Protein AF-A0A8T6XYU6-F1 (afdb_monomer_lite)

Sequence (104 aa):
VINYAGNFIADGKVTMNFFHKPNYIGVLTEDNIGFANKVAEMMTGADLETEYTEIIRTYVWEKVILNAALAPLSALTGMTMKEVTTFEDTTEMMKELLHEGITV

Radius of gyration: 16.72 Å; chains: 1; bounding box: 33×34×42 Å

Secondary structure (DSSP, 8-state):
---EEEEEEETTEEEEEEE-SPEEE--SSGGGHHHHHHHHHHHHHTT--EEE-TTHHHHHHHHHHHHHHHHHHHHHH---HHHHTTSHHHHHHHHHHHHHHHH-

Structure (mmCIF, N/CA/C/O backbone):
data_AF-A0A8T6XYU6-F1
#
_entry.id   AF-A0A8T6XYU6-F1
#
loop_
_atom_site.group_PDB
_atom_site.id
_atom_site.type_symbol
_atom_site.label_atom_id
_atom_site.label_alt_id
_atom_site.label_comp_id
_atom_site.label_asym_id
_atom_site.label_entity_id
_atom_site.label_seq_id
_atom_site.pdbx_PDB_ins_code
_atom_site.Cartn_x
_atom_site.Cartn_y
_atom_site.Cartn_z
_atom_site.occupancy
_atom_site.B_iso_or_equiv
_atom_site.auth_seq_id
_atom_site.auth_comp_id
_atom_site.auth_asym_id
_atom_site.auth_atom_id
_atom_site.pdbx_PDB_model_num
ATOM 1 N N . VAL A 1 1 ? -4.012 -0.954 5.213 1.00 93.25 1 VAL A N 1
ATOM 2 C CA . VAL A 1 1 ? -3.086 -0.539 4.142 1.00 93.25 1 VAL A CA 1
ATOM 3 C C . VAL A 1 1 ? -1.679 -0.892 4.565 1.00 93.25 1 VAL A C 1
ATOM 5 O O . VAL A 1 1 ? -1.196 -0.375 5.563 1.00 93.25 1 VAL A O 1
ATOM 8 N N . ILE A 1 2 ? -1.073 -1.826 3.838 1.00 91.94 2 ILE A N 1
ATOM 9 C CA . ILE A 1 2 ? 0.293 -2.294 4.080 1.00 91.94 2 ILE A CA 1
ATOM 10 C C . ILE A 1 2 ? 1.271 -1.361 3.368 1.00 91.94 2 ILE A C 1
ATOM 12 O O . ILE A 1 2 ? 1.054 -1.044 2.197 1.00 91.94 2 ILE A O 1
ATOM 16 N N . ASN A 1 3 ? 2.346 -0.965 4.036 1.00 92.75 3 ASN A N 1
ATOM 17 C CA . ASN A 1 3 ? 3.380 -0.081 3.510 1.00 92.75 3 ASN A CA 1
ATOM 18 C C . ASN A 1 3 ? 4.791 -0.681 3.654 1.00 92.75 3 ASN A C 1
ATOM 20 O O . ASN A 1 3 ? 5.774 -0.011 3.952 1.00 92.75 3 ASN A O 1
ATOM 24 N N . TYR A 1 4 ? 4.893 -1.987 3.424 1.00 92.56 4 TYR A N 1
ATOM 25 C CA . TYR A 1 4 ? 6.151 -2.699 3.237 1.00 92.56 4 TYR A CA 1
ATOM 26 C C . TYR A 1 4 ? 6.073 -3.559 1.977 1.00 92.56 4 TYR A C 1
ATOM 28 O O . TYR A 1 4 ? 4.983 -3.854 1.476 1.00 92.56 4 TYR A O 1
ATOM 36 N N . ALA A 1 5 ? 7.229 -3.998 1.491 1.00 90.94 5 ALA A N 1
ATOM 37 C CA . ALA A 1 5 ? 7.309 -5.054 0.492 1.00 90.94 5 ALA A CA 1
ATOM 38 C C . ALA A 1 5 ? 8.344 -6.092 0.904 1.00 90.94 5 ALA A C 1
ATOM 40 O O . ALA A 1 5 ? 9.407 -5.759 1.430 1.00 90.94 5 ALA A O 1
ATOM 41 N N . GLY A 1 6 ? 8.045 -7.350 0.604 1.00 91.62 6 GLY A N 1
ATOM 42 C CA . GLY A 1 6 ? 8.982 -8.449 0.748 1.00 91.62 6 GLY A CA 1
ATOM 43 C C . GLY A 1 6 ? 8.821 -9.452 -0.381 1.00 91.62 6 GLY A C 1
ATOM 44 O O . GLY A 1 6 ? 7.761 -9.535 -0.996 1.00 91.62 6 GLY A O 1
ATOM 45 N N . ASN A 1 7 ? 9.891 -10.190 -0.657 1.00 92.12 7 ASN A N 1
ATOM 46 C CA . ASN A 1 7 ? 9.936 -11.218 -1.690 1.00 92.12 7 ASN A CA 1
ATOM 47 C C . ASN A 1 7 ? 10.465 -12.527 -1.105 1.00 92.12 7 ASN A C 1
ATOM 49 O O . ASN A 1 7 ? 11.331 -12.520 -0.226 1.00 92.12 7 ASN A O 1
ATOM 53 N N . PHE A 1 8 ? 10.000 -13.651 -1.645 1.00 95.06 8 PHE A N 1
ATOM 54 C CA . PHE A 1 8 ? 10.648 -14.942 -1.436 1.00 95.06 8 PHE A CA 1
ATOM 55 C C . PHE A 1 8 ? 11.908 -15.019 -2.300 1.00 95.06 8 PHE A C 1
ATOM 57 O O . PHE A 1 8 ? 11.859 -14.745 -3.497 1.00 95.06 8 PHE A O 1
ATOM 64 N N . ILE A 1 9 ? 13.032 -15.386 -1.690 1.00 95.12 9 ILE A N 1
ATOM 65 C CA . ILE A 1 9 ? 14.298 -15.633 -2.394 1.00 95.12 9 ILE A CA 1
ATOM 66 C C . ILE A 1 9 ? 14.458 -17.133 -2.667 1.00 95.12 9 ILE A C 1
ATOM 68 O O . ILE A 1 9 ? 14.932 -17.528 -3.727 1.00 95.12 9 ILE A O 1
ATOM 72 N N . ALA A 1 10 ? 14.089 -17.964 -1.692 1.00 95.12 10 ALA A N 1
ATOM 73 C CA . ALA A 1 10 ? 14.117 -19.422 -1.755 1.00 95.12 10 ALA A CA 1
ATOM 74 C C . ALA A 1 10 ? 13.201 -19.992 -0.660 1.00 95.12 10 ALA A C 1
ATOM 76 O O . ALA A 1 10 ? 12.653 -19.238 0.149 1.00 95.12 10 ALA A O 1
ATOM 77 N N . ASP A 1 11 ? 13.085 -21.315 -0.584 1.00 95.00 11 ASP A N 1
ATOM 78 C CA . ASP A 1 11 ? 12.311 -21.991 0.458 1.00 95.00 11 ASP A CA 1
ATOM 79 C C . ASP A 1 11 ? 12.766 -21.559 1.858 1.00 95.00 11 ASP A C 1
ATOM 81 O O . ASP A 1 11 ? 13.936 -21.680 2.232 1.00 95.00 11 ASP A O 1
ATOM 85 N N . GLY A 1 12 ? 11.833 -20.988 2.622 1.00 94.56 12 GLY A N 1
ATOM 86 C CA . GLY A 1 12 ? 12.092 -20.460 3.963 1.00 94.56 12 GLY A CA 1
ATOM 87 C C . GLY A 1 12 ? 12.967 -19.200 4.018 1.00 94.56 12 GLY A C 1
ATOM 88 O O . GLY A 1 12 ? 13.304 -18.759 5.115 1.00 94.56 12 GLY A O 1
ATOM 89 N N . LYS A 1 13 ? 13.336 -18.600 2.878 1.00 95.94 13 LYS A N 1
ATOM 90 C CA . LYS A 1 13 ? 14.133 -17.364 2.812 1.00 95.94 13 LYS A CA 1
ATOM 91 C C . LYS A 1 13 ? 13.320 -16.233 2.204 1.00 95.94 13 LYS A C 1
ATOM 93 O O . LYS A 1 13 ? 12.992 -16.255 1.018 1.00 95.94 13 LYS A O 1
ATOM 98 N N . VAL A 1 14 ? 13.064 -15.213 3.012 1.00 95.44 14 VAL A N 1
ATOM 99 C CA . VAL A 1 14 ? 12.391 -13.980 2.601 1.00 95.44 14 VAL A CA 1
ATOM 100 C C . VAL A 1 14 ? 13.335 -12.796 2.738 1.00 95.44 14 VAL A C 1
ATOM 102 O O . VAL A 1 14 ? 14.200 -12.778 3.612 1.00 95.44 14 VAL A O 1
ATOM 105 N N . THR A 1 15 ? 13.159 -11.802 1.878 1.00 94.81 15 THR A N 1
ATOM 106 C CA . THR A 1 15 ? 13.758 -10.478 2.043 1.00 94.81 15 THR A CA 1
ATOM 107 C C . THR A 1 15 ? 12.667 -9.449 2.236 1.00 94.81 15 THR A C 1
ATOM 109 O O . THR A 1 15 ? 11.612 -9.528 1.607 1.00 94.81 15 THR A O 1
ATOM 112 N N . MET A 1 16 ? 12.935 -8.476 3.094 1.00 91.06 16 MET A N 1
ATOM 113 C CA . MET A 1 16 ? 12.118 -7.289 3.271 1.00 91.06 16 MET A CA 1
ATOM 114 C C . MET A 1 16 ? 12.798 -6.166 2.496 1.00 91.06 16 MET A C 1
ATOM 116 O O . MET A 1 16 ? 13.870 -5.705 2.875 1.00 91.06 16 MET A O 1
ATOM 120 N N . ASN A 1 17 ? 12.210 -5.776 1.369 1.00 90.12 17 ASN A N 1
ATOM 121 C CA . ASN A 1 17 ? 12.816 -4.795 0.470 1.00 90.12 17 ASN A CA 1
ATOM 122 C C . ASN A 1 17 ? 12.775 -3.394 1.077 1.00 90.12 17 ASN A C 1
ATOM 124 O O . ASN A 1 17 ? 13.722 -2.628 0.938 1.00 90.12 17 ASN A O 1
ATOM 128 N N . PHE A 1 18 ? 11.655 -3.056 1.716 1.00 90.88 18 PHE A N 1
ATOM 129 C CA . PHE A 1 18 ? 11.458 -1.782 2.391 1.00 90.88 18 PHE A CA 1
ATOM 130 C C . PHE A 1 18 ? 10.312 -1.876 3.395 1.00 90.88 18 PHE A C 1
ATOM 132 O O . PHE A 1 18 ? 9.439 -2.743 3.286 1.00 90.88 18 PHE A O 1
ATOM 139 N N . PHE A 1 19 ? 10.288 -0.916 4.316 1.00 93.06 19 PHE A N 1
ATOM 140 C CA . PHE A 1 19 ? 9.137 -0.602 5.150 1.00 93.06 19 PHE A CA 1
ATOM 141 C C . PHE A 1 19 ? 9.068 0.894 5.394 1.00 93.06 19 PHE A C 1
ATOM 143 O O . PHE A 1 19 ? 9.986 1.487 5.958 1.00 93.06 19 PHE A O 1
ATOM 150 N N . HIS A 1 20 ? 7.979 1.494 4.935 1.00 93.06 20 HIS A N 1
ATOM 151 C CA . HIS A 1 20 ? 7.678 2.900 5.128 1.00 93.06 20 HIS A CA 1
ATOM 152 C C . HIS A 1 20 ? 6.586 2.992 6.186 1.00 93.06 20 HIS A C 1
ATOM 154 O O . HIS A 1 20 ? 5.431 2.654 5.949 1.00 93.06 20 HIS A O 1
ATOM 160 N N . LYS A 1 21 ? 6.972 3.390 7.391 1.00 92.94 21 LYS A N 1
ATOM 161 C CA . LYS A 1 21 ? 6.048 3.506 8.516 1.00 92.94 21 LYS A CA 1
ATOM 162 C C . LYS A 1 21 ? 5.106 4.712 8.342 1.00 92.94 21 LYS A C 1
ATOM 164 O O . LYS A 1 21 ? 5.535 5.704 7.747 1.00 92.94 21 LYS A O 1
ATOM 169 N N . PRO A 1 22 ? 3.879 4.657 8.889 1.00 96.19 22 PRO A N 1
ATOM 170 C CA . PRO A 1 22 ? 3.221 3.481 9.468 1.00 96.19 22 PRO A CA 1
ATOM 171 C C . PRO A 1 22 ? 2.418 2.682 8.415 1.00 96.19 22 PRO A C 1
ATOM 173 O O . PRO A 1 22 ? 2.155 3.140 7.299 1.00 96.19 22 PRO A O 1
ATOM 176 N N . ASN A 1 23 ? 1.993 1.467 8.774 1.00 97.12 23 ASN A N 1
ATOM 177 C CA . ASN A 1 23 ? 0.828 0.828 8.156 1.00 97.12 23 ASN A CA 1
ATOM 178 C C . ASN A 1 23 ? -0.455 1.448 8.730 1.00 97.12 23 ASN A C 1
ATOM 180 O O . ASN A 1 23 ? -0.470 1.912 9.866 1.00 97.12 23 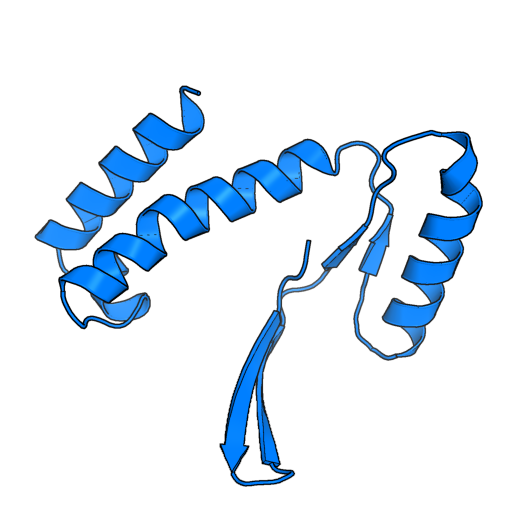ASN A O 1
ATOM 184 N N . TYR A 1 24 ? -1.568 1.355 8.004 1.00 97.88 24 TYR A N 1
ATOM 185 C CA . TYR A 1 24 ? -2.860 1.848 8.497 1.00 97.88 24 TYR A CA 1
ATOM 186 C C . TYR A 1 24 ? -3.897 0.737 8.609 1.00 97.88 24 TYR A C 1
ATOM 188 O O . TYR A 1 24 ? -4.031 -0.089 7.702 1.00 97.88 24 TYR A O 1
ATOM 196 N N . ILE A 1 25 ? -4.690 0.743 9.671 1.00 97.69 25 ILE A N 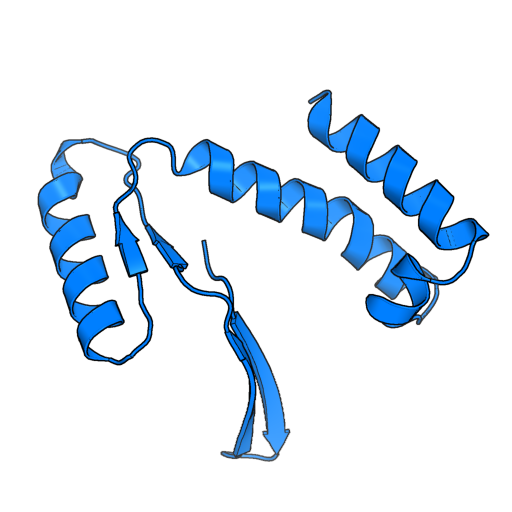1
ATOM 197 C CA . ILE A 1 25 ? -5.892 -0.079 9.814 1.00 97.69 25 ILE A CA 1
ATOM 198 C C . ILE A 1 25 ? -7.092 0.829 10.069 1.00 97.69 25 ILE A C 1
ATOM 200 O O . ILE A 1 25 ? -6.978 1.868 10.702 1.00 97.69 25 ILE A O 1
ATOM 204 N N . GLY A 1 26 ? -8.259 0.450 9.576 1.00 96.94 26 GLY A N 1
ATOM 205 C CA . GLY A 1 26 ? -9.504 1.120 9.923 1.00 96.94 26 GLY A CA 1
ATOM 206 C C . GLY A 1 26 ? -10.648 0.134 9.906 1.00 96.94 26 GLY A C 1
ATOM 207 O O . GLY A 1 26 ? -10.452 -1.060 9.666 1.00 96.94 26 GLY A O 1
ATOM 208 N N . VAL A 1 27 ? -11.843 0.636 10.175 1.00 96.94 27 VAL A N 1
ATOM 209 C CA . VAL A 1 27 ? -13.033 -0.192 10.355 1.00 96.94 27 VAL A CA 1
ATOM 210 C C . VAL A 1 27 ? -14.070 0.086 9.278 1.00 96.94 27 VAL A C 1
ATOM 212 O O . VAL A 1 27 ? -14.153 1.184 8.735 1.00 96.94 27 VAL A O 1
ATOM 215 N N . LEU A 1 28 ? -14.877 -0.929 8.967 1.00 92.56 28 LEU A N 1
ATOM 216 C CA . LEU A 1 28 ? -16.063 -0.764 8.123 1.00 92.56 28 LEU A CA 1
ATOM 217 C C . LEU A 1 28 ? -17.291 -0.340 8.940 1.00 92.56 28 LEU A C 1
ATOM 219 O O . LEU A 1 28 ? -18.182 0.304 8.394 1.00 92.56 28 LEU A O 1
ATOM 223 N N . THR A 1 29 ? -17.317 -0.691 10.229 1.00 94.25 29 THR A N 1
ATOM 224 C CA . THR A 1 29 ? -18.357 -0.328 11.198 1.00 94.25 29 THR A CA 1
ATOM 225 C C . THR A 1 29 ? -17.714 0.113 12.512 1.00 94.25 29 THR A C 1
ATOM 227 O O . THR A 1 29 ? -16.714 -0.466 12.944 1.00 94.25 29 THR A O 1
ATOM 230 N N . GLU A 1 30 ? -18.286 1.129 13.154 1.00 93.06 30 GLU A N 1
ATOM 231 C CA . GLU A 1 30 ? -17.713 1.764 14.352 1.00 93.06 30 GLU A CA 1
ATOM 232 C C . GLU A 1 30 ? -17.619 0.820 15.563 1.00 93.06 30 GLU A C 1
ATOM 234 O O . GLU A 1 30 ? -16.693 0.934 16.365 1.00 93.06 30 GLU A O 1
ATOM 239 N N . ASP A 1 31 ? -18.481 -0.199 15.644 1.00 96.31 31 ASP A N 1
ATOM 240 C CA . ASP A 1 31 ? -18.447 -1.221 16.705 1.00 96.31 31 ASP A CA 1
ATOM 241 C C . ASP A 1 31 ? -17.090 -1.944 16.811 1.00 96.31 31 ASP A C 1
ATOM 243 O O . ASP A 1 31 ? -16.741 -2.503 17.852 1.00 96.31 31 ASP A O 1
ATOM 247 N N . ASN A 1 32 ? -16.294 -1.925 15.738 1.00 96.62 32 ASN A N 1
ATOM 248 C CA . ASN A 1 32 ? -15.008 -2.610 15.665 1.00 96.62 32 ASN A CA 1
ATOM 249 C C . ASN A 1 32 ? -13.800 -1.725 16.012 1.00 96.62 32 ASN A C 1
ATOM 251 O O . ASN A 1 32 ? -12.671 -2.221 15.968 1.00 96.62 32 ASN A O 1
ATOM 255 N N . ILE A 1 33 ? -13.984 -0.448 16.375 1.00 97.19 33 ILE A N 1
ATOM 256 C CA . ILE A 1 33 ? -12.865 0.476 16.660 1.00 97.19 33 ILE A CA 1
ATOM 257 C C . ILE A 1 33 ? -11.966 -0.073 17.774 1.00 97.19 33 ILE A C 1
ATOM 259 O O . ILE A 1 33 ? -10.739 -0.079 17.650 1.00 97.19 33 ILE A O 1
ATOM 263 N N . GLY A 1 34 ? -12.561 -0.602 18.847 1.00 97.75 34 GLY A N 1
ATOM 264 C CA . GLY A 1 34 ? -11.801 -1.190 19.953 1.00 97.75 34 GLY A CA 1
ATOM 265 C C . GLY A 1 34 ? -10.973 -2.410 19.535 1.00 97.75 34 GLY A C 1
ATOM 266 O O . GLY A 1 34 ? -9.876 -2.619 20.048 1.00 97.75 34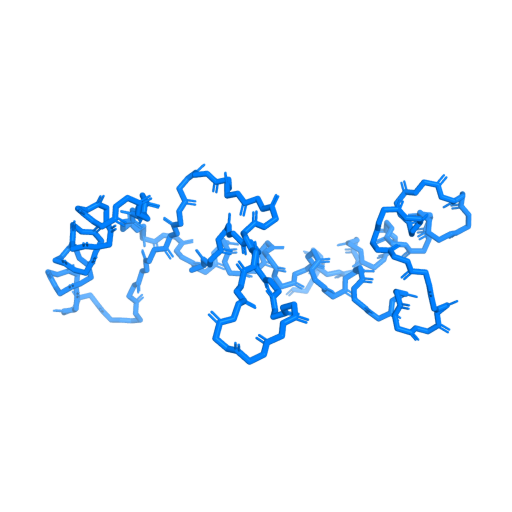 GLY A O 1
ATOM 267 N N . PHE A 1 35 ? -11.463 -3.206 18.582 1.00 97.50 35 PHE A N 1
ATOM 268 C CA . PHE A 1 35 ? -10.714 -4.338 18.039 1.00 97.50 35 PHE A CA 1
ATOM 269 C C . PHE A 1 35 ? -9.586 -3.876 17.107 1.00 97.50 35 PHE A C 1
ATOM 271 O O . PHE A 1 35 ? -8.466 -4.370 17.220 1.00 97.50 35 PHE A O 1
ATOM 278 N N . ALA A 1 36 ? -9.841 -2.888 16.245 1.00 98.00 36 ALA A N 1
ATOM 279 C CA . ALA A 1 36 ? -8.832 -2.344 15.337 1.00 98.00 36 ALA A CA 1
ATOM 280 C C . ALA A 1 36 ? -7.635 -1.732 16.083 1.00 98.00 36 ALA A C 1
ATOM 282 O O . ALA A 1 36 ? -6.495 -1.978 15.693 1.00 98.00 36 ALA A O 1
ATOM 283 N N . ASN A 1 37 ? -7.874 -1.016 17.188 1.00 98.25 37 ASN A N 1
ATOM 284 C CA . ASN A 1 37 ? -6.799 -0.486 18.034 1.00 98.25 37 ASN A CA 1
ATOM 285 C C . ASN A 1 37 ? -5.940 -1.601 18.652 1.00 98.25 37 ASN A C 1
ATOM 287 O O . ASN A 1 37 ? -4.718 -1.539 18.581 1.00 98.25 37 ASN A O 1
ATOM 291 N N . LYS A 1 38 ? -6.557 -2.676 19.162 1.00 98.38 38 LYS A N 1
ATOM 292 C CA . LYS A 1 38 ? -5.813 -3.836 19.691 1.00 98.38 38 LYS A CA 1
ATOM 293 C C . LYS A 1 38 ? -4.944 -4.507 18.626 1.00 98.38 38 LYS A C 1
ATOM 295 O O . LYS A 1 38 ? -3.837 -4.950 18.919 1.00 98.38 38 LYS A O 1
ATOM 300 N N . VAL A 1 39 ? -5.438 -4.595 17.389 1.00 98.00 39 VAL A N 1
ATOM 301 C CA . VAL A 1 39 ? -4.651 -5.116 16.262 1.00 98.00 39 VAL A CA 1
ATOM 302 C C . VAL A 1 39 ? -3.489 -4.175 15.937 1.00 98.00 39 VAL A C 1
ATOM 304 O O . VAL A 1 39 ? -2.369 -4.647 15.767 1.00 98.00 39 VAL A O 1
ATOM 307 N N . ALA A 1 40 ? -3.722 -2.862 15.896 1.00 98.19 40 ALA A N 1
ATOM 308 C CA . ALA A 1 40 ? -2.677 -1.865 15.662 1.00 98.19 40 ALA A CA 1
ATOM 309 C C . ALA A 1 40 ? -1.557 -1.937 16.720 1.00 98.19 40 ALA A C 1
ATOM 311 O O . ALA A 1 40 ? -0.376 -1.966 16.368 1.00 98.19 40 ALA A O 1
ATOM 312 N N . GLU A 1 41 ? -1.922 -2.065 17.998 1.00 98.44 41 GLU A N 1
ATOM 313 C CA . GLU A 1 41 ? -0.984 -2.264 19.110 1.00 98.44 41 GLU A CA 1
ATOM 314 C C . GLU A 1 41 ? -0.183 -3.563 18.963 1.00 98.44 41 GLU A C 1
ATOM 316 O O . GLU A 1 41 ? 1.040 -3.548 19.095 1.00 98.44 41 GLU A O 1
ATOM 321 N N . MET A 1 42 ? -0.847 -4.680 18.644 1.00 98.44 42 MET A N 1
ATOM 322 C CA . MET A 1 42 ? -0.184 -5.974 18.452 1.00 98.44 42 MET A CA 1
ATOM 323 C C . MET A 1 42 ? 0.841 -5.927 17.315 1.00 98.44 42 MET A C 1
ATOM 325 O O . MET A 1 42 ? 1.959 -6.414 17.473 1.00 98.44 42 MET A O 1
ATOM 329 N N . MET A 1 43 ? 0.472 -5.331 16.180 1.00 97.81 43 MET A N 1
ATOM 330 C CA . MET A 1 43 ? 1.354 -5.205 15.018 1.00 97.81 43 MET A CA 1
ATOM 331 C C . MET A 1 43 ? 2.536 -4.280 15.319 1.00 97.81 43 MET A C 1
ATOM 333 O O . MET A 1 43 ? 3.678 -4.626 15.020 1.00 97.81 43 MET A O 1
ATOM 337 N N . THR A 1 44 ? 2.281 -3.150 15.982 1.00 97.94 44 THR A N 1
ATOM 338 C CA . THR A 1 44 ? 3.332 -2.218 16.411 1.00 97.94 44 THR A CA 1
ATOM 339 C C . THR A 1 44 ? 4.287 -2.867 17.412 1.00 97.94 44 THR A C 1
ATOM 341 O O . THR A 1 44 ? 5.496 -2.691 17.295 1.00 97.94 44 THR A O 1
ATOM 344 N N . GLY A 1 45 ? 3.777 -3.684 18.340 1.00 98.06 45 GLY A N 1
ATOM 345 C CA . GLY A 1 45 ? 4.593 -4.475 19.267 1.00 98.06 45 GLY A CA 1
ATOM 346 C C . GLY A 1 45 ? 5.436 -5.566 18.594 1.00 98.06 45 GLY A C 1
ATOM 347 O O . GLY A 1 45 ? 6.384 -6.056 19.199 1.00 98.06 45 GLY A O 1
ATOM 348 N N . ALA A 1 46 ? 5.118 -5.925 17.348 1.00 96.38 46 ALA A N 1
ATOM 349 C CA . ALA A 1 46 ? 5.897 -6.823 16.497 1.00 96.38 46 ALA A CA 1
ATOM 350 C C . ALA A 1 46 ? 6.778 -6.066 15.478 1.00 96.38 46 ALA A C 1
ATOM 352 O O . ALA A 1 46 ? 7.121 -6.618 14.433 1.00 96.38 46 ALA A O 1
ATOM 353 N N . ASP A 1 47 ? 7.100 -4.796 15.748 1.00 94.88 47 ASP A N 1
ATOM 354 C CA . ASP A 1 47 ? 7.892 -3.892 14.897 1.00 94.88 47 ASP A CA 1
ATOM 355 C C . ASP A 1 47 ? 7.272 -3.558 13.526 1.00 94.88 47 ASP A C 1
ATOM 357 O O . ASP A 1 47 ? 7.899 -2.912 12.680 1.00 94.88 47 ASP A O 1
ATOM 361 N N . LEU A 1 48 ? 6.001 -3.905 13.318 1.00 95.44 48 LEU A N 1
ATOM 362 C CA . LEU A 1 48 ? 5.196 -3.482 12.176 1.00 95.44 48 LEU A CA 1
ATOM 363 C C . LEU A 1 48 ? 4.324 -2.301 12.591 1.00 95.44 48 LEU A C 1
ATOM 365 O O . LEU A 1 48 ? 3.109 -2.441 12.706 1.00 95.44 48 LEU A O 1
ATOM 369 N N . GLU A 1 49 ? 4.953 -1.145 12.820 1.00 98.00 49 GLU A N 1
ATOM 370 C CA . GLU A 1 49 ? 4.277 0.108 13.192 1.00 98.00 49 GLU A CA 1
ATOM 371 C C . GLU A 1 49 ? 2.991 0.299 12.383 1.00 98.00 49 GLU A C 1
ATOM 373 O O . GLU A 1 49 ? 3.012 0.362 11.149 1.00 98.00 49 GLU A O 1
ATOM 378 N N . THR A 1 50 ? 1.867 0.267 13.091 1.00 98.31 50 THR A N 1
ATOM 379 C CA . THR A 1 50 ? 0.525 0.241 12.521 1.00 98.31 50 THR A CA 1
ATOM 380 C C . THR A 1 50 ? -0.370 1.141 13.346 1.00 98.31 50 THR A C 1
ATOM 382 O O . THR A 1 50 ? -0.416 1.016 14.566 1.00 98.31 50 THR A O 1
ATOM 385 N N . GLU A 1 51 ? -1.128 1.998 12.675 1.00 98.00 51 GLU A N 1
ATOM 386 C CA . GLU A 1 51 ? -2.008 2.970 13.314 1.00 98.00 51 GLU A CA 1
ATOM 387 C C . GLU A 1 51 ? -3.460 2.764 12.887 1.00 98.00 51 GLU A C 1
ATOM 389 O O . GLU A 1 51 ? -3.755 2.482 11.720 1.00 98.00 51 GLU A O 1
ATOM 394 N N . TYR A 1 52 ? -4.384 2.922 13.837 1.00 97.94 52 TYR A N 1
ATOM 395 C CA . TYR A 1 52 ? -5.799 3.057 13.516 1.00 97.94 52 TYR A CA 1
ATOM 396 C C . TYR A 1 52 ? -6.068 4.423 12.868 1.00 97.94 52 TYR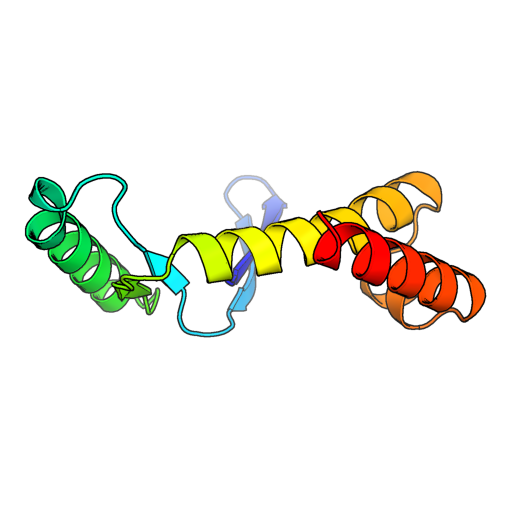 A C 1
ATOM 398 O O . TYR A 1 52 ? -5.547 5.444 13.309 1.00 97.94 52 TYR A O 1
ATOM 406 N N . THR A 1 53 ? -6.923 4.452 11.848 1.00 97.38 53 THR A N 1
ATOM 407 C CA . THR A 1 53 ? -7.395 5.680 11.207 1.00 97.38 53 THR A CA 1
ATOM 408 C C . THR A 1 53 ? -8.878 5.593 10.851 1.00 97.38 53 THR A C 1
ATOM 410 O O . THR A 1 53 ? -9.369 4.571 10.363 1.00 97.38 53 THR A O 1
ATOM 413 N N . GLU A 1 54 ? -9.592 6.700 11.052 1.00 96.56 54 GLU A N 1
ATOM 414 C CA . GLU A 1 54 ? -11.002 6.855 10.668 1.00 96.56 54 GLU A CA 1
ATOM 415 C C . GLU A 1 54 ? -11.170 7.037 9.151 1.00 96.56 54 GLU A C 1
ATOM 417 O O . GLU A 1 54 ? -12.205 6.697 8.580 1.00 96.56 54 GLU A O 1
ATOM 422 N N . ILE A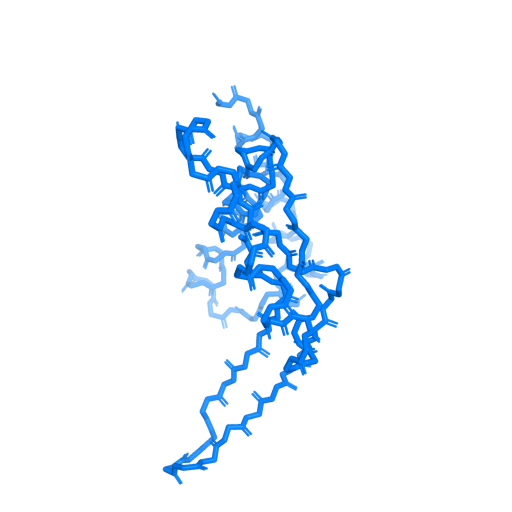 1 55 ? -10.123 7.505 8.467 1.00 95.81 55 ILE A N 1
ATOM 423 C CA . ILE A 1 55 ? -10.128 7.797 7.027 1.00 95.81 55 ILE A CA 1
ATOM 424 C C . ILE A 1 55 ? -9.460 6.686 6.208 1.00 95.81 55 ILE A C 1
ATOM 426 O O . ILE A 1 55 ? -8.839 6.939 5.177 1.00 95.81 55 ILE A O 1
ATOM 430 N N . ILE A 1 56 ? -9.595 5.425 6.634 1.00 96.50 56 ILE A N 1
ATOM 431 C CA . ILE A 1 56 ? -8.938 4.280 5.977 1.00 96.50 56 ILE A CA 1
ATOM 432 C C . ILE A 1 56 ? -9.247 4.182 4.481 1.00 96.50 56 ILE A C 1
ATOM 434 O O . ILE A 1 56 ? -8.399 3.742 3.708 1.00 96.50 56 ILE A O 1
ATOM 438 N N . ARG A 1 57 ? -10.435 4.631 4.055 1.00 95.25 57 ARG A N 1
ATOM 439 C CA . ARG A 1 57 ? -10.818 4.665 2.637 1.00 95.25 57 ARG A CA 1
ATOM 440 C C . ARG A 1 57 ? -9.870 5.541 1.821 1.00 95.25 57 ARG A C 1
ATOM 442 O O . ARG A 1 57 ? -9.494 5.118 0.738 1.00 95.25 57 ARG A O 1
ATOM 449 N N . THR A 1 58 ? -9.442 6.688 2.348 1.00 95.19 58 THR A N 1
ATOM 450 C CA . THR A 1 58 ? -8.493 7.589 1.677 1.00 95.19 58 THR A CA 1
ATOM 451 C C . THR A 1 58 ? -7.170 6.879 1.407 1.00 95.19 58 THR A C 1
ATOM 453 O O . THR A 1 58 ? -6.747 6.793 0.260 1.00 95.19 58 THR A O 1
ATOM 456 N N . TYR A 1 59 ? -6.572 6.263 2.431 1.00 96.38 59 TYR A N 1
ATOM 457 C CA . TYR A 1 59 ? -5.311 5.526 2.283 1.00 96.38 59 TYR A CA 1
ATOM 458 C C . TYR A 1 59 ? -5.433 4.296 1.373 1.00 96.38 59 TYR A C 1
ATOM 460 O O . TYR A 1 59 ? -4.483 3.927 0.679 1.00 96.38 59 TYR A O 1
ATOM 468 N N . VAL A 1 60 ? -6.586 3.615 1.391 1.00 96.25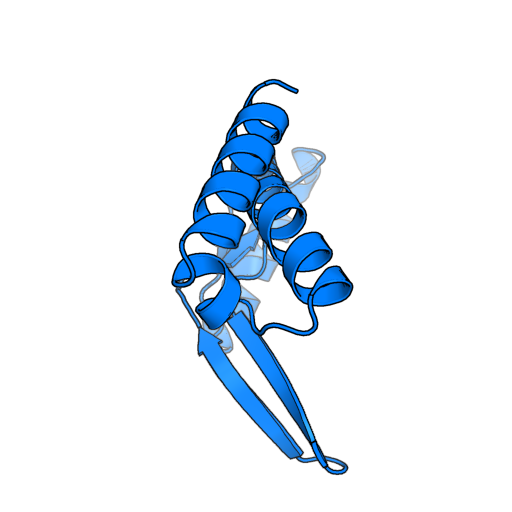 60 VAL A N 1
ATOM 469 C CA . VAL A 1 60 ? -6.848 2.488 0.483 1.00 96.25 60 VAL A CA 1
ATOM 470 C C . VAL A 1 60 ? -6.905 2.981 -0.959 1.00 96.25 60 VAL A C 1
ATOM 472 O O . VAL A 1 60 ? -6.230 2.400 -1.805 1.00 96.25 60 VAL A O 1
ATOM 475 N N . TRP A 1 61 ? -7.661 4.046 -1.231 1.00 96.31 61 TRP A N 1
ATOM 476 C CA . TRP A 1 61 ? -7.797 4.610 -2.573 1.00 96.31 61 TRP A CA 1
ATOM 477 C C . TRP A 1 61 ? -6.480 5.148 -3.114 1.00 96.31 61 TRP A C 1
ATOM 479 O O . TRP A 1 61 ? -6.121 4.808 -4.236 1.00 96.31 61 TRP A O 1
ATOM 489 N N . GLU A 1 62 ? -5.712 5.873 -2.302 1.00 95.88 62 GLU A N 1
ATOM 490 C CA . GLU A 1 62 ? -4.371 6.330 -2.674 1.00 95.88 62 GLU A CA 1
ATOM 491 C C . GLU A 1 62 ? -3.496 5.156 -3.138 1.00 95.88 62 GLU A C 1
ATOM 493 O O . GLU A 1 62 ? -2.945 5.171 -4.239 1.00 95.88 62 GLU A O 1
ATOM 498 N N . LYS A 1 63 ? -3.432 4.074 -2.349 1.00 94.81 63 LYS A N 1
ATOM 499 C CA . LYS A 1 63 ? -2.634 2.894 -2.708 1.00 94.81 63 LYS A CA 1
ATOM 500 C C . LYS A 1 63 ? -3.169 2.171 -3.946 1.00 94.81 63 LYS A C 1
ATOM 502 O O . LYS A 1 63 ? -2.376 1.660 -4.736 1.00 94.81 63 LYS A O 1
ATOM 507 N N . VAL A 1 64 ? -4.490 2.091 -4.107 1.00 96.31 64 VAL A N 1
ATOM 508 C CA . VAL A 1 64 ? -5.120 1.467 -5.280 1.00 96.31 64 VAL A CA 1
ATOM 509 C C . VAL A 1 64 ? -4.784 2.250 -6.543 1.00 96.31 64 VAL A C 1
ATOM 511 O O . VAL A 1 64 ? -4.354 1.630 -7.510 1.00 96.31 64 VAL A O 1
ATOM 514 N N . ILE A 1 65 ? -4.897 3.579 -6.520 1.00 97.25 65 ILE A N 1
ATOM 515 C CA . ILE A 1 65 ? -4.572 4.453 -7.655 1.00 97.25 65 ILE A CA 1
ATOM 516 C C . ILE A 1 65 ? -3.090 4.313 -8.028 1.00 97.25 65 ILE A C 1
ATOM 518 O O . ILE A 1 65 ? -2.771 4.064 -9.190 1.00 97.25 65 ILE A O 1
ATOM 522 N N . LEU A 1 66 ? -2.184 4.361 -7.043 1.00 95.00 66 LEU A N 1
ATOM 523 C CA . LEU A 1 66 ? -0.747 4.164 -7.277 1.00 95.00 66 LEU A CA 1
ATOM 524 C C . LEU A 1 66 ? -0.445 2.795 -7.907 1.00 95.00 66 LEU A C 1
ATOM 526 O O . LEU A 1 66 ? 0.306 2.701 -8.880 1.00 95.00 66 LEU A O 1
ATOM 530 N N . ASN A 1 67 ? -1.050 1.725 -7.386 1.00 94.75 67 ASN A N 1
ATOM 531 C CA . ASN A 1 67 ? -0.868 0.383 -7.933 1.00 94.75 67 ASN A CA 1
ATOM 532 C C . ASN A 1 67 ? -1.487 0.237 -9.331 1.00 94.75 67 ASN A C 1
ATOM 534 O O . ASN A 1 67 ? -0.904 -0.447 -10.171 1.00 94.75 67 ASN A O 1
ATOM 538 N N . ALA A 1 68 ? -2.636 0.863 -9.589 1.00 96.38 68 ALA A N 1
ATOM 539 C CA . ALA A 1 68 ? -3.314 0.837 -10.882 1.00 96.38 68 ALA A CA 1
ATOM 540 C C . ALA A 1 68 ? -2.540 1.609 -11.961 1.00 96.38 68 ALA A C 1
ATOM 542 O O . ALA A 1 68 ? -2.568 1.209 -13.120 1.00 96.38 68 ALA A O 1
ATOM 543 N N . ALA A 1 69 ? -1.793 2.649 -11.584 1.00 96.62 69 ALA A N 1
ATOM 544 C CA . ALA A 1 69 ? -0.921 3.366 -12.508 1.00 96.62 69 ALA A CA 1
ATOM 545 C C . ALA A 1 69 ? 0.392 2.614 -12.801 1.00 96.62 69 ALA A C 1
ATOM 547 O O . ALA A 1 69 ? 0.883 2.644 -13.926 1.00 96.62 69 ALA A O 1
ATOM 548 N N . LEU A 1 70 ? 0.969 1.914 -11.815 1.00 95.50 70 LEU A N 1
ATOM 549 C CA . LEU A 1 70 ? 2.299 1.297 -11.950 1.00 95.50 70 LEU A CA 1
ATOM 550 C C . LEU A 1 70 ? 2.289 -0.176 -12.370 1.00 95.50 70 LEU A C 1
ATOM 552 O O . LEU A 1 70 ? 3.120 -0.595 -13.183 1.00 95.50 70 LEU A O 1
ATOM 556 N N . ALA A 1 71 ? 1.402 -0.992 -11.795 1.00 95.56 71 ALA A N 1
ATOM 557 C CA . ALA A 1 71 ? 1.442 -2.441 -11.986 1.00 95.56 71 ALA A CA 1
ATOM 558 C C . ALA A 1 71 ? 1.095 -2.869 -13.425 1.00 95.56 71 ALA A C 1
ATOM 560 O O . ALA A 1 71 ? 1.833 -3.694 -13.967 1.00 95.56 71 ALA A O 1
ATOM 561 N N . PRO A 1 72 ? 0.062 -2.309 -14.091 1.00 96.50 72 PRO A N 1
ATOM 562 C CA . PRO A 1 72 ? -0.242 -2.651 -15.480 1.00 96.50 72 PRO A CA 1
ATOM 563 C C . PRO A 1 72 ? 0.874 -2.248 -16.445 1.00 96.50 72 PRO A C 1
ATOM 565 O O . PRO A 1 72 ? 1.224 -3.032 -17.322 1.00 96.50 72 PRO A O 1
ATOM 568 N N . LEU A 1 73 ? 1.484 -1.072 -16.252 1.00 96.62 73 LEU A N 1
ATOM 569 C CA . LEU A 1 73 ? 2.608 -0.620 -17.077 1.00 96.62 73 LEU A CA 1
ATOM 570 C C . LEU A 1 73 ? 3.826 -1.528 -16.913 1.00 96.62 73 LEU A C 1
ATOM 572 O O . LEU A 1 73 ? 4.421 -1.940 -17.909 1.00 96.62 73 LEU A O 1
ATOM 576 N N . SER A 1 74 ? 4.153 -1.903 -15.674 1.00 96.50 74 SER A N 1
ATOM 577 C CA . SER A 1 74 ? 5.242 -2.847 -15.391 1.00 96.50 74 SER A CA 1
ATOM 578 C C . SER A 1 74 ? 4.970 -4.209 -16.043 1.00 96.50 74 SER A C 1
ATOM 580 O O . SER A 1 74 ? 5.841 -4.784 -16.691 1.00 96.50 74 SER A O 1
ATOM 582 N N . ALA A 1 75 ? 3.734 -4.710 -15.937 1.00 97.06 75 ALA A N 1
ATOM 583 C CA . ALA A 1 75 ? 3.335 -5.992 -16.516 1.00 97.06 75 ALA A CA 1
ATOM 584 C C . ALA A 1 75 ? 3.351 -5.988 -18.054 1.00 97.06 75 ALA A C 1
ATOM 586 O O . ALA A 1 75 ? 3.756 -6.977 -18.660 1.00 97.06 75 ALA A O 1
ATOM 587 N N . LEU A 1 76 ? 2.923 -4.889 -18.682 1.00 96.88 76 LEU A N 1
ATOM 588 C CA . LEU A 1 76 ? 2.856 -4.760 -20.138 1.00 96.88 76 LEU A CA 1
ATOM 589 C C . LEU A 1 76 ? 4.241 -4.602 -20.773 1.00 96.88 76 LEU A C 1
ATOM 591 O O . LEU A 1 76 ? 4.510 -5.176 -21.825 1.00 96.88 76 LEU A O 1
ATOM 595 N N . THR A 1 77 ? 5.109 -3.808 -20.150 1.00 95.69 77 THR A N 1
ATOM 596 C CA . THR A 1 77 ? 6.427 -3.457 -20.707 1.00 95.69 77 THR A CA 1
ATOM 597 C C . THR A 1 77 ? 7.539 -4.412 -20.273 1.00 95.69 77 THR A C 1
ATOM 599 O O . THR A 1 77 ? 8.611 -4.415 -20.872 1.00 95.69 77 THR A O 1
ATOM 602 N N . GLY A 1 78 ? 7.310 -5.210 -19.225 1.00 96.19 78 GLY A N 1
ATOM 603 C CA . GLY A 1 78 ? 8.348 -6.013 -18.576 1.00 96.19 78 GLY A CA 1
ATOM 604 C C . GLY A 1 78 ? 9.337 -5.187 -17.744 1.00 96.19 78 GLY A C 1
ATOM 605 O O . GLY A 1 78 ? 10.320 -5.739 -17.251 1.00 96.19 78 GLY A O 1
ATOM 606 N N . MET A 1 79 ? 9.090 -3.885 -17.582 1.00 95.94 79 MET A N 1
ATOM 607 C CA . MET A 1 79 ? 9.899 -2.994 -16.760 1.00 95.94 79 MET A CA 1
ATOM 608 C C . MET A 1 79 ? 9.598 -3.176 -15.272 1.00 95.94 79 MET A C 1
ATOM 610 O O . MET A 1 79 ? 8.478 -3.472 -14.853 1.00 95.94 79 MET A O 1
ATOM 614 N N . THR A 1 80 ? 10.602 -2.928 -14.442 1.00 93.38 80 THR A N 1
ATOM 615 C CA . THR A 1 80 ? 10.419 -2.718 -13.007 1.00 93.38 80 THR A CA 1
ATOM 616 C C . THR A 1 80 ? 9.671 -1.409 -12.746 1.00 93.38 80 THR A C 1
ATOM 618 O O . THR A 1 80 ? 9.750 -0.464 -13.529 1.00 93.38 80 THR A O 1
ATOM 621 N N . MET A 1 81 ? 9.017 -1.292 -11.584 1.00 91.31 81 MET A N 1
ATOM 622 C CA . MET A 1 81 ? 8.362 -0.035 -11.182 1.00 91.31 81 MET A CA 1
ATOM 623 C C . MET A 1 81 ? 9.326 1.161 -11.225 1.00 91.31 81 MET A C 1
ATOM 625 O O . MET A 1 81 ? 8.932 2.256 -11.605 1.00 91.31 81 MET A O 1
ATOM 629 N N . LYS A 1 82 ? 10.607 0.946 -10.887 1.00 92.25 82 LYS A N 1
ATOM 630 C CA . LYS A 1 82 ? 11.640 1.987 -10.960 1.00 92.25 82 LYS A CA 1
ATOM 631 C C . LYS A 1 82 ? 11.864 2.460 -12.398 1.00 92.25 82 LYS A C 1
ATOM 633 O O . LYS A 1 82 ? 11.940 3.662 -12.638 1.00 92.25 82 LYS A O 1
ATOM 638 N N . GLU A 1 83 ? 11.967 1.534 -13.344 1.00 95.69 83 GLU A N 1
ATOM 639 C CA . GLU A 1 83 ? 12.138 1.853 -14.766 1.00 95.69 83 GLU A CA 1
ATOM 640 C C . GLU A 1 83 ? 10.909 2.581 -15.319 1.00 95.69 83 GLU A C 1
ATOM 642 O O . GLU A 1 83 ? 11.074 3.630 -15.936 1.00 95.69 83 GLU A O 1
ATOM 647 N N . VAL A 1 84 ? 9.693 2.131 -14.979 1.00 96.44 84 VAL A N 1
ATOM 648 C CA . VAL A 1 84 ? 8.442 2.821 -15.354 1.00 96.44 84 VAL A CA 1
ATOM 649 C C . VAL A 1 84 ? 8.456 4.290 -14.916 1.00 96.44 84 VAL A C 1
ATOM 651 O O . VAL A 1 84 ? 8.098 5.161 -15.703 1.00 96.44 84 VAL A O 1
ATOM 654 N N . THR A 1 85 ? 8.921 4.574 -13.694 1.00 94.44 85 THR A N 1
ATOM 655 C CA . THR A 1 85 ? 8.978 5.938 -13.124 1.00 94.44 85 THR A CA 1
ATOM 656 C C . THR A 1 85 ? 10.156 6.797 -13.594 1.00 94.44 85 THR A C 1
ATOM 658 O O . THR A 1 85 ? 10.293 7.933 -13.141 1.00 94.44 85 THR A O 1
ATOM 661 N N . THR A 1 86 ? 11.063 6.258 -14.414 1.00 95.88 86 THR A N 1
ATOM 662 C CA . THR A 1 86 ? 12.285 6.969 -14.840 1.00 95.88 86 THR A CA 1
ATOM 663 C C . THR A 1 86 ? 12.455 7.044 -16.350 1.00 95.88 86 THR A C 1
ATOM 665 O O . THR A 1 86 ? 13.172 7.921 -16.829 1.00 95.88 86 THR A O 1
ATOM 668 N N . PHE A 1 87 ? 11.795 6.168 -17.105 1.00 95.94 87 PHE A N 1
ATOM 669 C CA . PHE A 1 87 ? 11.709 6.266 -18.552 1.00 95.94 87 PHE A CA 1
ATOM 670 C C . PHE A 1 87 ? 10.575 7.221 -18.948 1.00 95.94 87 PHE A C 1
ATOM 672 O O . PHE A 1 87 ? 9.473 7.146 -18.405 1.00 95.94 87 PHE A O 1
ATOM 679 N N . GLU A 1 88 ? 10.871 8.154 -19.855 1.00 96.06 88 GLU A N 1
ATOM 680 C CA . GLU A 1 88 ? 10.015 9.305 -20.175 1.00 96.06 88 GLU A CA 1
ATOM 681 C C . GLU A 1 88 ? 8.612 8.877 -20.624 1.00 96.06 88 GLU A C 1
ATOM 683 O O . GLU A 1 88 ? 7.632 9.236 -19.970 1.00 96.06 88 GLU A O 1
ATOM 688 N N . ASP A 1 89 ? 8.513 8.019 -21.644 1.00 95.50 89 ASP A N 1
ATOM 689 C CA . ASP A 1 89 ? 7.220 7.599 -22.202 1.00 95.50 89 ASP A CA 1
ATOM 690 C C . ASP A 1 89 ? 6.335 6.898 -21.160 1.00 95.50 89 ASP A C 1
ATOM 692 O O . ASP A 1 89 ? 5.137 7.164 -21.060 1.00 95.50 89 ASP A O 1
ATOM 696 N N . THR A 1 90 ? 6.913 6.011 -20.344 1.00 96.31 90 THR A N 1
ATOM 697 C CA . THR A 1 90 ? 6.156 5.289 -19.309 1.00 96.31 90 THR A CA 1
ATOM 698 C C . THR A 1 90 ? 5.806 6.172 -18.121 1.00 96.31 90 THR A C 1
ATOM 700 O O . THR A 1 90 ? 4.780 5.945 -17.482 1.00 96.31 90 THR A O 1
ATOM 703 N N . THR A 1 91 ? 6.619 7.190 -17.835 1.00 96.75 91 THR A N 1
ATOM 704 C CA . THR A 1 91 ? 6.330 8.170 -16.784 1.00 96.75 91 THR A CA 1
ATOM 705 C C . THR A 1 91 ? 5.136 9.034 -17.170 1.00 96.75 91 THR A C 1
ATOM 707 O O . THR A 1 91 ? 4.266 9.265 -16.330 1.00 96.75 91 THR A O 1
ATOM 710 N N . GLU A 1 92 ? 5.050 9.469 -18.429 1.00 97.25 92 GLU A N 1
ATOM 711 C CA . GLU A 1 92 ? 3.887 10.214 -18.919 1.00 97.25 92 GLU A CA 1
ATOM 712 C C . GLU A 1 92 ? 2.624 9.343 -18.923 1.00 97.25 92 GLU A C 1
ATOM 714 O O . GLU A 1 92 ? 1.603 9.754 -18.376 1.00 97.25 92 GLU A O 1
ATOM 719 N N . MET A 1 93 ? 2.699 8.094 -19.402 1.00 97.00 93 MET A N 1
ATOM 720 C CA . MET A 1 93 ? 1.561 7.162 -19.312 1.00 97.00 93 MET A CA 1
ATOM 721 C C . MET A 1 93 ? 1.104 6.935 -17.865 1.00 97.00 93 MET A C 1
ATOM 723 O O . MET A 1 93 ? -0.093 6.920 -17.582 1.00 97.00 93 MET A O 1
ATOM 727 N N . MET A 1 94 ? 2.046 6.772 -16.933 1.00 97.19 94 MET A N 1
ATOM 728 C CA . MET A 1 94 ? 1.734 6.605 -15.514 1.00 97.19 94 MET A CA 1
ATOM 729 C C . MET A 1 94 ? 1.001 7.832 -14.958 1.00 97.19 94 MET A C 1
ATOM 731 O O . MET A 1 94 ? 0.045 7.664 -14.205 1.00 97.19 94 MET A O 1
ATOM 735 N N . LYS A 1 95 ? 1.423 9.054 -15.310 1.00 97.00 95 LYS A N 1
ATOM 736 C CA . LYS A 1 95 ? 0.760 10.291 -14.863 1.00 97.00 95 LYS A CA 1
ATOM 737 C C . LYS A 1 95 ? -0.683 10.373 -15.348 1.00 97.00 95 LYS A C 1
ATOM 739 O O . LYS A 1 95 ? -1.553 10.693 -14.543 1.00 97.00 95 LYS A O 1
ATOM 744 N N . GLU A 1 96 ? -0.948 10.027 -16.605 1.00 97.56 96 GLU A N 1
ATOM 745 C CA . GLU A 1 96 ? -2.318 10.005 -17.130 1.00 97.56 96 GLU A CA 1
ATOM 746 C C . GLU A 1 96 ? -3.190 8.991 -16.373 1.00 97.56 96 GLU A C 1
ATOM 748 O O . GLU A 1 96 ? -4.282 9.334 -15.926 1.00 97.56 96 GLU A O 1
ATOM 753 N N . LEU A 1 97 ? -2.673 7.788 -16.090 1.00 96.88 97 LEU A N 1
ATOM 754 C CA . LEU A 1 97 ? -3.387 6.798 -15.270 1.00 96.88 97 LEU A CA 1
ATOM 755 C C . LEU A 1 97 ? -3.641 7.283 -13.831 1.00 96.88 97 LEU A C 1
ATOM 757 O O . LEU A 1 97 ? -4.688 6.987 -13.254 1.00 96.88 97 LEU A O 1
ATOM 761 N N . LEU A 1 98 ? -2.706 8.035 -13.237 1.00 97.00 98 LEU A N 1
ATOM 762 C CA . LEU A 1 98 ? -2.916 8.663 -11.927 1.00 97.00 98 LEU A CA 1
ATOM 763 C C . LEU A 1 98 ? -4.033 9.713 -11.993 1.00 97.00 98 LEU A C 1
ATOM 765 O O . LEU A 1 98 ? -4.894 9.735 -11.113 1.00 97.00 98 LEU A O 1
ATOM 769 N N . HIS A 1 99 ? -4.041 10.561 -13.024 1.00 97.06 99 HIS A N 1
ATOM 770 C CA . HIS A 1 99 ? -5.083 11.569 -13.228 1.00 97.06 99 HIS A CA 1
ATOM 771 C C . HIS A 1 99 ? -6.465 10.937 -13.426 1.00 97.06 99 HIS A C 1
ATOM 773 O O . HIS A 1 99 ? -7.435 11.382 -12.804 1.00 97.06 99 HIS A O 1
ATOM 779 N N . GLU A 1 100 ? -6.550 9.872 -14.222 1.00 96.50 100 GLU A N 1
ATOM 780 C CA . GLU A 1 100 ? -7.777 9.089 -14.381 1.00 96.50 100 GLU A CA 1
ATOM 781 C C . GLU A 1 100 ? -8.236 8.504 -13.041 1.00 96.50 100 GLU A C 1
ATOM 783 O O . GLU A 1 100 ? -9.389 8.689 -12.654 1.00 96.50 100 GLU A O 1
ATOM 788 N N . GLY A 1 101 ? -7.328 7.871 -12.292 1.00 95.19 101 GLY A N 1
ATOM 789 C CA . GLY A 1 101 ? -7.641 7.250 -11.005 1.00 95.19 101 GLY A CA 1
ATOM 790 C C . GLY A 1 101 ? -8.116 8.229 -9.927 1.00 95.19 101 GLY A C 1
ATOM 791 O O . GLY A 1 101 ? -8.949 7.857 -9.109 1.00 95.19 101 GLY A O 1
ATOM 792 N N . ILE A 1 102 ? -7.626 9.473 -9.930 1.00 95.38 102 ILE A N 1
ATOM 793 C CA . ILE A 1 102 ? -8.075 10.536 -9.010 1.00 95.38 102 ILE A CA 1
ATOM 794 C C . ILE A 1 102 ? -9.478 11.052 -9.371 1.00 95.38 102 ILE A C 1
ATOM 796 O O . ILE A 1 102 ? -10.178 11.584 -8.511 1.00 95.38 102 ILE A O 1
ATOM 800 N N . THR A 1 103 ? -9.881 10.935 -10.638 1.00 94.56 103 THR A N 1
ATOM 801 C CA . THR A 1 103 ? -11.137 11.511 -11.146 1.00 94.56 103 THR A CA 1
ATOM 802 C C . THR A 1 103 ? -12.360 10.615 -10.882 1.00 94.56 103 THR A C 1
ATOM 804 O O . THR A 1 103 ? -13.493 11.073 -11.047 1.00 94.56 103 THR A O 1
ATOM 807 N N . VAL A 1 104 ? -12.151 9.358 -10.474 1.00 88.44 104 VAL A N 1
ATOM 808 C CA . VAL A 1 104 ? -13.197 8.350 -10.192 1.00 88.44 104 VAL A CA 1
ATOM 809 C C . VAL A 1 104 ? -13.541 8.309 -8.706 1.00 88.44 104 VAL A C 1
ATOM 811 O O . VAL A 1 104 ? -14.754 8.241 -8.400 1.00 88.44 104 VAL A O 1
#

pLDDT: mean 95.65, std 2.08, range [88.44, 98.44]

Foldseek 3Di:
DAAWDKDAPDVVDIDTPDGDDAAEDEDPDPVCQVVRQVVQVVCVVVVRRYDYDHVVVVVVLVVVLLCQLQVVLCVVVVDDSVCLCVDDVSVVSSVVSSVVSVVD